Protein AF-A0A286GWB2-F1 (afdb_monomer_lite)

Radius of gyration: 15.05 Å; chains: 1; bounding box: 38×30×36 Å

Foldseek 3Di:
DDPVLLVVLLVCVVVVNDDPVSVVVCVVVPDDNDDDDQPDDPVGTPDDDLQFWDWDWDADPVRDIWIWTQGNVRDIGTDD

Secondary structure (DSSP, 8-state):
--HHHHHHHHHHHHTT---HHHHHHHHHHT---------SBTTB--PPPTTSPEEEEEE-TTS-EEEEEE-TTS-EEEE-

Structure (mmCIF, N/CA/C/O backbone):
data_AF-A0A286GWB2-F1
#
_entry.id   AF-A0A286GWB2-F1
#
loop_
_atom_site.group_PDB
_atom_site.id
_atom_site.type_symbol
_atom_site.label_atom_id
_atom_site.label_alt_id
_atom_site.label_comp_id
_atom_site.label_asym_id
_atom_site.label_entity_id
_atom_site.label_seq_id
_atom_site.pdbx_PDB_ins_code
_atom_site.Cartn_x
_atom_site.Cartn_y
_atom_site.Cartn_z
_atom_site.occupancy
_atom_site.B_iso_or_equiv
_atom_site.auth_seq_id
_atom_site.auth_comp_id
_atom_site.auth_asym_id
_atom_site.auth_atom_id
_atom_site.pdbx_PDB_model_num
ATOM 1 N N . MET A 1 1 ? -1.275 15.754 3.270 1.00 70.12 1 MET A N 1
ATOM 2 C CA . MET A 1 1 ? -0.242 15.664 4.345 1.00 70.12 1 MET A CA 1
ATOM 3 C C . MET A 1 1 ? 1.181 15.842 3.772 1.00 70.12 1 MET A C 1
ATOM 5 O O . MET A 1 1 ? 1.382 15.501 2.611 1.00 70.12 1 MET A O 1
ATOM 9 N N . LYS A 1 2 ? 2.184 16.359 4.511 1.00 80.06 2 LYS A N 1
ATOM 10 C CA . LYS A 1 2 ? 3.586 16.441 4.009 1.00 80.06 2 LYS A CA 1
ATOM 11 C C . LYS A 1 2 ? 4.212 15.040 3.890 1.00 80.06 2 LYS A C 1
ATOM 13 O O . LYS A 1 2 ? 3.909 14.176 4.707 1.00 80.06 2 LYS A O 1
ATOM 18 N N . ARG A 1 3 ? 5.147 14.821 2.949 1.00 71.38 3 ARG A N 1
ATOM 19 C CA . ARG A 1 3 ? 5.830 13.518 2.735 1.00 71.38 3 ARG A CA 1
ATOM 20 C C . ARG A 1 3 ? 6.395 12.913 4.026 1.00 71.38 3 ARG A C 1
ATOM 22 O O . ARG A 1 3 ? 6.150 11.749 4.309 1.00 71.38 3 ARG A O 1
ATOM 29 N N . THR A 1 4 ? 7.076 13.710 4.847 1.00 76.31 4 THR A N 1
ATOM 30 C CA . THR A 1 4 ? 7.645 13.265 6.132 1.00 76.31 4 T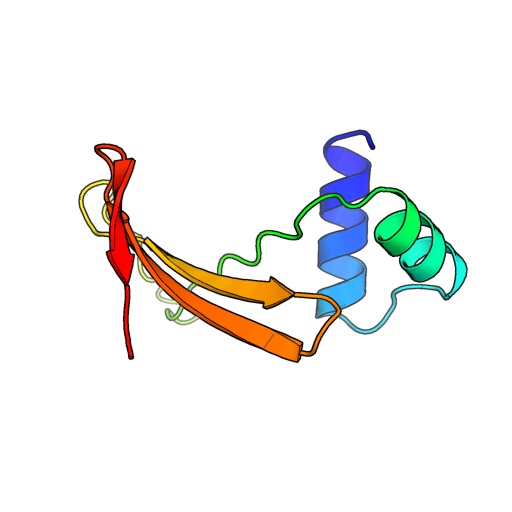HR A CA 1
ATOM 31 C C . THR A 1 4 ? 6.576 12.777 7.113 1.00 76.31 4 THR A C 1
ATOM 33 O O . THR A 1 4 ? 6.784 11.800 7.822 1.00 76.31 4 THR A O 1
ATOM 36 N N . GLN A 1 5 ? 5.403 13.418 7.126 1.00 78.44 5 GLN A N 1
ATOM 37 C CA . GLN A 1 5 ? 4.277 13.000 7.965 1.00 78.44 5 GLN A CA 1
ATOM 38 C C . GLN A 1 5 ? 3.694 11.665 7.484 1.00 78.44 5 GLN A C 1
ATOM 40 O O . GLN A 1 5 ? 3.312 10.846 8.312 1.00 78.44 5 GLN A O 1
ATOM 45 N N . LYS A 1 6 ? 3.681 11.419 6.163 1.00 74.81 6 LYS A N 1
ATOM 46 C CA . LYS A 1 6 ? 3.249 10.133 5.588 1.00 74.81 6 LYS A CA 1
ATOM 47 C C . LYS A 1 6 ? 4.181 8.999 5.996 1.00 74.81 6 LYS A C 1
ATOM 49 O O . LYS A 1 6 ? 3.705 7.959 6.423 1.00 74.81 6 LYS A O 1
ATOM 54 N N . ILE A 1 7 ? 5.494 9.226 5.926 1.00 77.12 7 ILE A N 1
ATOM 55 C CA . ILE A 1 7 ? 6.496 8.233 6.338 1.00 77.12 7 ILE A CA 1
ATOM 56 C C . ILE A 1 7 ? 6.345 7.906 7.828 1.00 77.12 7 ILE A C 1
ATOM 58 O O . ILE A 1 7 ? 6.261 6.738 8.180 1.00 77.12 7 ILE A O 1
ATOM 62 N N . HIS A 1 8 ? 6.217 8.913 8.699 1.00 80.12 8 HIS A N 1
ATOM 63 C CA . HIS A 1 8 ? 5.999 8.663 10.128 1.00 80.12 8 HIS A CA 1
ATOM 64 C C . HIS A 1 8 ? 4.700 7.909 10.419 1.00 80.12 8 HIS A C 1
ATOM 66 O O . HIS A 1 8 ? 4.687 7.039 11.286 1.00 80.12 8 HIS A O 1
ATOM 72 N N . LEU A 1 9 ? 3.619 8.233 9.708 1.00 81.50 9 LEU A N 1
ATOM 73 C CA . LEU A 1 9 ? 2.351 7.524 9.833 1.00 81.50 9 LEU A CA 1
ATOM 74 C C . LEU A 1 9 ? 2.483 6.061 9.391 1.00 81.50 9 LEU A C 1
ATOM 76 O O . LEU A 1 9 ? 2.049 5.17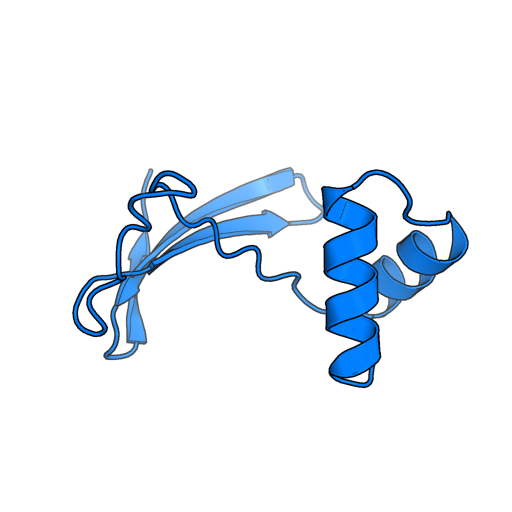8 10.119 1.00 81.50 9 LEU A O 1
ATOM 80 N N . LEU A 1 10 ? 3.124 5.807 8.246 1.00 78.06 10 LEU A N 1
ATOM 81 C CA . LEU A 1 10 ? 3.413 4.462 7.743 1.00 78.06 10 LEU A CA 1
ATOM 82 C C . LEU A 1 10 ? 4.230 3.649 8.750 1.00 78.06 10 LEU A C 1
ATOM 84 O O . LEU A 1 10 ? 3.836 2.539 9.095 1.00 78.06 10 LEU A O 1
ATOM 88 N N . THR A 1 11 ? 5.316 4.215 9.284 1.00 81.25 11 THR A N 1
ATOM 89 C CA . THR A 1 11 ? 6.110 3.564 10.333 1.00 81.25 11 THR A CA 1
ATOM 90 C C . THR A 1 11 ? 5.250 3.245 11.551 1.00 81.25 11 THR A C 1
ATOM 92 O O . THR A 1 11 ? 5.272 2.113 12.018 1.00 81.25 11 THR A O 1
ATOM 95 N N . ALA A 1 12 ? 4.447 4.200 12.032 1.00 84.00 12 ALA A N 1
ATOM 96 C CA . ALA A 1 12 ? 3.603 3.997 13.205 1.00 84.00 12 ALA A CA 1
ATOM 97 C C . ALA A 1 12 ? 2.524 2.922 12.990 1.00 84.00 12 ALA A C 1
ATOM 99 O O . ALA A 1 12 ? 2.220 2.168 13.913 1.00 84.00 12 ALA A O 1
ATOM 100 N N . LEU A 1 13 ? 1.961 2.825 11.781 1.00 83.06 13 LEU A N 1
ATOM 101 C CA . LEU A 1 13 ? 1.023 1.766 11.402 1.00 83.06 13 LEU A CA 1
ATOM 102 C C . LEU A 1 13 ? 1.703 0.395 11.415 1.00 83.06 13 LEU A C 1
ATOM 104 O O . LEU A 1 13 ? 1.189 -0.526 12.044 1.00 83.06 13 LEU A O 1
ATOM 108 N N . VAL A 1 14 ? 2.873 0.278 10.780 1.00 80.94 14 VAL A N 1
ATOM 109 C CA . VAL A 1 14 ? 3.635 -0.979 10.701 1.00 80.94 14 VAL A CA 1
ATOM 110 C C . VAL A 1 14 ? 4.111 -1.437 12.083 1.00 80.94 14 VAL A C 1
ATOM 112 O O . VAL A 1 14 ? 4.049 -2.622 12.389 1.00 80.94 14 VAL A O 1
ATOM 115 N N . THR A 1 15 ? 4.534 -0.517 12.954 1.00 85.31 15 THR A N 1
ATOM 116 C CA . THR A 1 15 ? 4.996 -0.853 14.311 1.00 85.31 15 THR A CA 1
ATOM 117 C C . THR A 1 15 ? 3.872 -0.943 15.348 1.00 85.31 15 THR A C 1
ATOM 119 O O . THR A 1 15 ? 4.155 -1.139 16.526 1.00 85.31 15 THR A O 1
ATOM 122 N N . GLY A 1 16 ? 2.606 -0.745 14.959 1.00 84.69 16 GLY A N 1
ATOM 123 C CA . GLY A 1 16 ? 1.466 -0.788 15.883 1.00 84.69 16 GLY A CA 1
ATOM 124 C C . GLY A 1 16 ? 1.431 0.344 16.924 1.00 84.69 16 GLY A C 1
ATOM 125 O O . GLY A 1 16 ? 0.842 0.182 17.988 1.00 84.69 16 GLY A O 1
ATOM 126 N N . THR A 1 17 ? 2.061 1.489 16.644 1.00 92.62 17 THR A N 1
ATOM 127 C CA . THR A 1 17 ? 2.167 2.651 17.552 1.00 92.62 17 THR A CA 1
ATOM 128 C C . THR A 1 17 ? 1.340 3.858 17.095 1.00 92.62 17 THR A C 1
ATOM 130 O O . THR A 1 17 ? 1.399 4.925 17.710 1.00 92.62 17 THR A O 1
ATOM 133 N N . ALA A 1 18 ? 0.559 3.716 16.020 1.00 89.56 18 ALA A N 1
ATOM 134 C CA . ALA A 1 18 ? -0.309 4.775 15.516 1.00 89.56 18 ALA A CA 1
ATOM 135 C C . ALA A 1 18 ? -1.380 5.174 16.548 1.00 89.56 18 ALA A C 1
ATOM 137 O O . ALA A 1 18 ? -2.116 4.341 17.075 1.00 89.56 18 ALA A O 1
ATOM 138 N N . THR A 1 19 ? -1.501 6.475 16.813 1.00 90.69 19 THR A N 1
ATOM 139 C CA . THR A 1 19 ? -2.517 7.019 17.726 1.00 90.69 19 THR A CA 1
ATOM 140 C C . THR A 1 19 ? -3.899 7.080 17.071 1.00 90.69 19 THR A C 1
ATOM 142 O O . THR A 1 19 ? -4.026 7.223 15.853 1.00 90.69 19 THR A O 1
ATOM 145 N N . SER A 1 20 ? -4.962 7.095 17.882 1.00 87.81 20 SER A N 1
ATOM 146 C CA . SER A 1 20 ? -6.341 7.242 17.389 1.00 87.81 20 SER A CA 1
ATOM 147 C C . SER A 1 20 ? -6.549 8.507 16.551 1.00 87.81 20 SER A C 1
ATOM 149 O O . SER A 1 20 ? -7.302 8.480 15.581 1.00 87.81 20 SER A O 1
ATOM 151 N N . LYS A 1 21 ? -5.857 9.606 16.887 1.00 87.88 21 LYS A N 1
ATOM 152 C CA . LYS A 1 21 ? -5.900 10.851 16.108 1.00 87.88 21 LYS A CA 1
ATOM 153 C C . LYS A 1 21 ? -5.277 10.665 14.724 1.00 87.88 21 LYS A C 1
ATOM 155 O O . LYS A 1 21 ? -5.895 11.025 13.735 1.00 87.88 21 LYS A O 1
ATOM 160 N N . GLN A 1 22 ? -4.095 10.055 14.651 1.00 85.31 22 GLN A N 1
ATOM 161 C CA . GLN A 1 22 ? -3.422 9.777 13.379 1.00 85.31 22 GLN A CA 1
ATOM 162 C C . GLN A 1 22 ? -4.263 8.877 12.466 1.00 85.31 22 GLN A C 1
ATOM 164 O O . GLN A 1 22 ? -4.323 9.114 11.263 1.00 85.31 22 GLN A O 1
ATOM 169 N N . LEU A 1 23 ? -4.959 7.889 13.035 1.00 82.44 23 LEU A N 1
ATOM 170 C CA . LEU A 1 23 ? -5.898 7.044 12.294 1.00 82.44 23 LEU A CA 1
ATOM 171 C C . LEU A 1 23 ? -7.131 7.822 11.810 1.00 82.44 23 LEU A C 1
ATOM 173 O O . LEU A 1 23 ? -7.592 7.601 10.692 1.00 82.44 23 LEU A O 1
ATOM 177 N N . ALA A 1 24 ? -7.670 8.728 12.630 1.00 82.56 24 ALA A N 1
ATOM 178 C CA . ALA A 1 24 ? -8.802 9.570 12.250 1.00 82.56 24 ALA A CA 1
ATOM 179 C C . ALA A 1 24 ? -8.434 10.550 11.123 1.00 82.56 24 ALA A C 1
ATOM 181 O O . ALA A 1 24 ? -9.151 10.618 10.126 1.00 82.56 24 ALA A O 1
ATOM 182 N N . ASP A 1 25 ? -7.296 11.236 11.246 1.00 81.31 25 ASP A N 1
ATOM 183 C CA . ASP A 1 25 ? -6.787 12.181 10.245 1.00 81.31 25 ASP A CA 1
ATOM 184 C C . ASP A 1 25 ? -6.526 11.472 8.902 1.00 81.31 25 ASP A C 1
ATOM 186 O O . ASP A 1 25 ? -6.895 11.969 7.837 1.00 81.31 25 ASP A O 1
ATOM 190 N N . LEU A 1 26 ? -5.952 10.266 8.948 1.00 78.44 26 LEU A N 1
ATOM 191 C CA . LEU A 1 26 ? -5.723 9.417 7.779 1.00 78.44 26 LEU A CA 1
ATOM 192 C C . LEU A 1 26 ? -7.034 9.048 7.072 1.00 78.44 26 LEU A C 1
ATOM 194 O O . LEU A 1 26 ? -7.162 9.281 5.871 1.00 78.44 26 LEU A O 1
ATOM 198 N N . ARG A 1 27 ? -8.030 8.547 7.816 1.00 76.25 27 ARG A N 1
ATOM 199 C CA . ARG A 1 27 ? -9.356 8.205 7.267 1.00 76.25 27 ARG A CA 1
ATOM 200 C C . ARG A 1 27 ? -10.039 9.409 6.622 1.00 76.25 27 ARG A C 1
ATOM 202 O O . ARG A 1 27 ? -10.645 9.26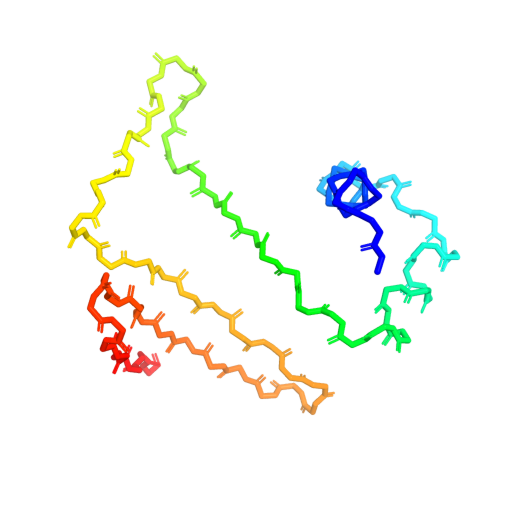8 5.567 1.00 76.25 27 ARG A O 1
ATOM 209 N N . GLN A 1 28 ? -9.932 10.587 7.237 1.00 78.19 28 GLN A N 1
ATOM 210 C CA . GLN A 1 28 ? -10.509 11.822 6.697 1.00 78.19 28 GLN A CA 1
ATOM 211 C C . GLN A 1 28 ? -9.811 12.294 5.424 1.00 78.19 28 GLN A C 1
ATOM 213 O O . GLN A 1 28 ? -10.457 12.867 4.552 1.00 78.19 28 GLN A O 1
ATOM 218 N N . SER A 1 29 ? -8.504 12.059 5.309 1.00 77.94 29 SER A N 1
ATOM 219 C CA . SER A 1 29 ? -7.736 12.506 4.148 1.00 77.94 29 SER A CA 1
ATOM 220 C C . SER A 1 29 ? -8.053 11.737 2.864 1.00 77.94 29 SER A C 1
ATOM 222 O O . SER A 1 29 ? -7.722 12.230 1.790 1.00 77.94 29 SER A O 1
ATOM 224 N N . GLN A 1 30 ? -8.664 10.546 2.973 1.00 69.88 30 GLN A N 1
ATOM 225 C CA . GLN A 1 30 ? -8.875 9.602 1.864 1.00 69.88 30 GLN A CA 1
ATOM 226 C C . GLN A 1 30 ? -7.594 9.317 1.058 1.00 69.88 30 GLN A C 1
ATOM 228 O O . GLN A 1 30 ? -7.654 8.866 -0.083 1.00 69.88 30 GLN A O 1
ATOM 233 N N . GLU A 1 31 ? -6.418 9.598 1.629 1.00 65.88 31 GLU A N 1
ATOM 234 C CA . GLU A 1 31 ? -5.154 9.359 0.953 1.00 65.88 31 GLU A CA 1
ATOM 235 C C . GLU A 1 31 ? -4.870 7.845 0.962 1.00 65.88 31 GLU A C 1
ATOM 237 O O . GLU A 1 31 ? -4.881 7.234 2.037 1.00 65.88 31 GLU A O 1
ATOM 242 N N . PRO A 1 32 ? -4.588 7.230 -0.202 1.00 64.88 32 PRO A N 1
ATOM 243 C CA . PRO A 1 32 ? -4.199 5.828 -0.255 1.00 64.88 32 PRO A CA 1
ATOM 244 C C . PRO A 1 32 ? -2.872 5.615 0.480 1.00 64.88 32 PRO A C 1
ATOM 246 O O . PRO A 1 32 ? -1.944 6.431 0.402 1.00 64.88 32 PRO A O 1
ATOM 249 N N . ILE A 1 33 ? -2.786 4.500 1.202 1.00 66.81 33 ILE A N 1
ATOM 250 C CA . ILE A 1 33 ? -1.578 4.069 1.903 1.00 66.81 33 ILE A CA 1
ATOM 251 C C . ILE A 1 33 ? -0.897 3.021 1.038 1.00 66.81 33 ILE A C 1
ATOM 253 O O . ILE A 1 33 ? -1.369 1.895 0.938 1.00 66.81 33 ILE A O 1
ATOM 257 N N . TYR A 1 34 ? 0.233 3.387 0.445 1.00 65.19 34 TYR A N 1
ATOM 258 C CA . TYR A 1 34 ? 1.053 2.446 -0.308 1.00 65.19 34 TYR A CA 1
ATOM 259 C C . TYR A 1 34 ? 1.980 1.702 0.655 1.00 65.19 34 TYR A C 1
ATOM 261 O O . TYR A 1 34 ? 2.863 2.308 1.268 1.00 65.19 34 TYR A O 1
ATOM 269 N N . LEU A 1 35 ? 1.762 0.396 0.804 1.00 64.31 35 LEU A N 1
ATOM 270 C CA . LEU A 1 35 ? 2.661 -0.505 1.518 1.00 64.31 35 L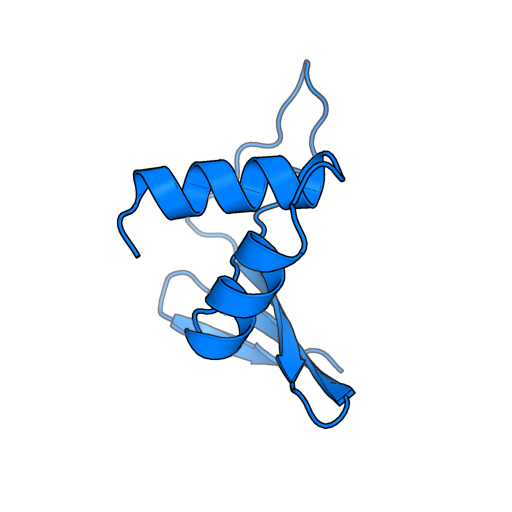EU A CA 1
ATOM 271 C C . LEU A 1 35 ? 3.500 -1.261 0.488 1.00 64.31 35 LEU A C 1
ATOM 273 O O . LEU A 1 35 ? 2.992 -2.132 -0.210 1.00 64.31 35 LEU A O 1
ATOM 277 N N . THR A 1 36 ? 4.786 -0.936 0.399 1.00 64.00 36 THR A N 1
ATOM 278 C CA . THR A 1 36 ? 5.742 -1.719 -0.391 1.00 64.00 36 THR A CA 1
ATOM 279 C C . THR A 1 36 ? 6.427 -2.711 0.539 1.00 64.00 36 THR A C 1
ATOM 281 O O . THR A 1 36 ? 7.131 -2.308 1.465 1.00 64.00 36 THR A O 1
ATOM 284 N N . LEU A 1 37 ? 6.202 -4.003 0.311 1.00 66.00 37 LEU A N 1
ATOM 285 C CA . LEU A 1 37 ? 6.848 -5.079 1.058 1.00 66.00 37 LEU A CA 1
ATOM 286 C C . LEU A 1 37 ? 8.042 -5.590 0.250 1.00 66.00 37 LEU A C 1
ATOM 288 O O . LEU A 1 37 ? 7.867 -6.076 -0.864 1.00 66.00 37 LEU A O 1
ATOM 292 N N . ASN A 1 38 ? 9.250 -5.503 0.809 1.00 67.06 38 ASN A N 1
ATOM 293 C CA . ASN A 1 38 ? 10.382 -6.256 0.276 1.00 67.06 38 ASN A CA 1
ATOM 294 C C . ASN A 1 38 ? 10.280 -7.686 0.821 1.00 67.06 38 ASN A C 1
ATOM 296 O O . ASN A 1 38 ? 10.341 -7.880 2.032 1.00 67.06 38 ASN A O 1
ATOM 300 N N . LEU A 1 39 ? 10.081 -8.668 -0.061 1.00 71.69 39 LEU A N 1
ATOM 301 C CA . LEU A 1 39 ? 9.967 -10.084 0.317 1.00 71.69 39 LEU A CA 1
ATOM 302 C C . LEU A 1 39 ? 11.331 -10.769 0.520 1.00 71.69 39 LEU A C 1
ATOM 304 O O . LEU A 1 39 ? 11.387 -11.964 0.806 1.00 71.69 39 LEU A O 1
ATOM 308 N N . GLY A 1 40 ? 12.430 -10.028 0.367 1.00 70.94 40 GLY A N 1
ATOM 309 C CA . GLY A 1 40 ? 13.765 -10.478 0.727 1.00 70.94 40 GLY A CA 1
ATOM 310 C C . GLY A 1 40 ? 13.984 -10.538 2.238 1.00 70.94 40 GLY A C 1
ATOM 311 O O . GLY A 1 40 ? 13.115 -10.231 3.050 1.00 70.94 40 GLY A O 1
ATOM 312 N N . THR A 1 41 ? 15.190 -10.938 2.619 1.00 73.94 41 THR A N 1
ATOM 313 C CA . THR A 1 41 ? 15.619 -10.954 4.028 1.00 73.94 41 THR A CA 1
ATOM 314 C C . THR A 1 41 ? 16.473 -9.726 4.326 1.00 73.94 41 THR A C 1
ATOM 316 O O . THR A 1 41 ? 17.066 -9.170 3.406 1.00 73.94 41 THR A O 1
ATOM 319 N N . ASP A 1 42 ? 16.625 -9.338 5.596 1.00 75.69 42 ASP A N 1
ATOM 320 C CA . ASP A 1 42 ? 17.448 -8.175 5.986 1.00 75.69 42 ASP A CA 1
ATOM 321 C C . ASP A 1 42 ? 18.888 -8.233 5.439 1.00 75.69 42 ASP A C 1
ATOM 323 O O . ASP A 1 42 ? 19.491 -7.207 5.135 1.00 75.69 42 ASP A O 1
ATOM 327 N N . ASN A 1 43 ? 19.430 -9.446 5.279 1.00 79.75 43 ASN A N 1
ATOM 328 C CA . ASN A 1 43 ? 20.791 -9.684 4.788 1.00 79.75 43 ASN A CA 1
ATOM 329 C C . ASN A 1 43 ? 20.863 -9.944 3.274 1.00 79.75 43 ASN A C 1
ATOM 331 O O . ASN A 1 43 ? 21.957 -10.045 2.724 1.00 79.75 43 ASN A O 1
ATOM 335 N N . ASN A 1 44 ? 19.717 -10.098 2.614 1.00 75.88 44 ASN A N 1
ATOM 336 C CA . ASN A 1 44 ? 19.608 -10.282 1.174 1.00 75.88 44 ASN A CA 1
ATOM 337 C C . ASN A 1 44 ? 18.259 -9.714 0.713 1.00 75.88 44 ASN A C 1
ATOM 339 O O . ASN A 1 44 ? 17.306 -10.484 0.516 1.00 75.88 44 ASN A O 1
ATOM 343 N N . PRO A 1 45 ? 18.136 -8.376 0.647 1.00 74.56 45 PRO A N 1
ATOM 344 C CA . PRO A 1 45 ? 16.927 -7.752 0.142 1.00 74.56 45 PRO A CA 1
ATOM 345 C C . PRO A 1 45 ? 16.745 -8.172 -1.315 1.00 74.56 45 PRO A C 1
ATOM 347 O O . PRO A 1 45 ? 17.707 -8.216 -2.081 1.00 74.56 45 PRO A O 1
ATOM 350 N N . MET A 1 46 ? 15.514 -8.490 -1.707 1.00 72.06 46 MET A N 1
ATOM 351 C CA . MET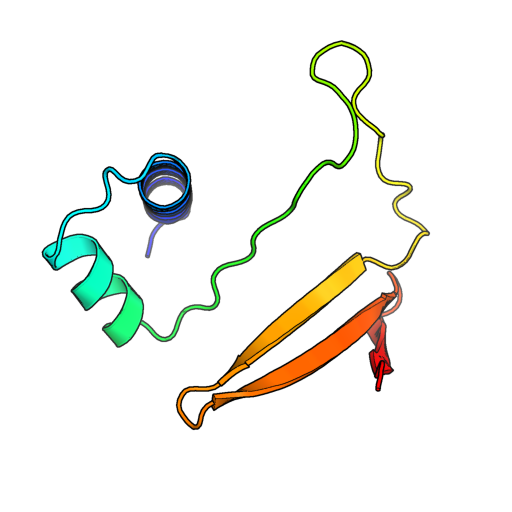 A 1 46 ? 15.221 -8.676 -3.121 1.00 72.06 46 MET A CA 1
ATOM 352 C C . MET A 1 46 ? 15.163 -7.286 -3.737 1.00 72.06 46 MET A C 1
ATOM 354 O O . MET A 1 46 ? 14.282 -6.491 -3.399 1.00 72.06 46 MET A O 1
ATOM 358 N N . GLU A 1 47 ? 16.149 -6.957 -4.568 1.00 73.75 47 GLU A N 1
ATOM 359 C CA . GLU A 1 47 ? 16.053 -5.775 -5.413 1.00 73.75 47 GLU A CA 1
ATOM 360 C C . GLU A 1 47 ? 14.891 -5.980 -6.378 1.00 73.75 47 GLU A C 1
ATOM 362 O O . GLU A 1 47 ? 14.775 -7.018 -7.027 1.00 73.75 47 GLU A O 1
ATOM 367 N N . GLN A 1 48 ? 13.998 -5.001 -6.414 1.00 72.44 48 GLN A N 1
ATOM 368 C CA . GLN A 1 48 ? 12.883 -5.015 -7.337 1.00 72.44 48 GLN A CA 1
ATOM 369 C C . GLN A 1 48 ? 13.397 -4.599 -8.716 1.00 72.44 48 GLN A C 1
ATOM 371 O O . GLN A 1 48 ? 13.948 -3.502 -8.852 1.00 72.44 48 GLN A O 1
ATOM 376 N N . ASP A 1 49 ? 13.214 -5.445 -9.731 1.00 80.88 49 ASP A N 1
ATOM 377 C CA . ASP A 1 49 ? 13.488 -5.047 -11.111 1.00 80.88 49 ASP A CA 1
ATOM 378 C C . ASP A 1 49 ? 12.485 -3.945 -11.504 1.00 80.88 49 ASP A C 1
ATOM 380 O O . ASP A 1 49 ? 11.273 -4.153 -11.394 1.00 80.88 49 ASP A O 1
ATOM 384 N N . PRO A 1 50 ? 12.943 -2.763 -11.957 1.00 80.38 50 PRO A N 1
ATOM 385 C CA . PRO A 1 50 ? 12.049 -1.695 -12.399 1.00 80.38 50 PRO A CA 1
ATOM 386 C C . PRO A 1 50 ? 11.178 -2.074 -13.607 1.00 80.38 50 PRO A C 1
ATOM 388 O O . PRO A 1 50 ? 10.261 -1.321 -13.927 1.00 80.38 50 PRO A O 1
ATOM 391 N N . ASN A 1 51 ? 11.464 -3.188 -14.287 1.00 84.69 51 ASN A N 1
ATOM 392 C CA . ASN A 1 51 ? 10.687 -3.700 -15.414 1.00 84.69 51 ASN A CA 1
ATOM 393 C C . ASN A 1 51 ? 9.626 -4.737 -15.008 1.00 84.69 51 ASN A C 1
ATOM 395 O O . ASN A 1 51 ? 8.778 -5.090 -15.829 1.00 84.69 51 ASN A O 1
ATOM 399 N N . GLU A 1 52 ? 9.664 -5.238 -13.773 1.00 84.50 52 GLU A N 1
ATOM 400 C CA . GLU A 1 52 ? 8.678 -6.195 -13.274 1.00 84.50 52 GLU A CA 1
ATOM 401 C C . GLU A 1 52 ? 7.421 -5.481 -12.752 1.00 84.50 52 GLU A C 1
ATOM 403 O O . GLU A 1 52 ? 7.501 -4.365 -12.224 1.00 84.50 52 GLU A O 1
ATOM 408 N N . PRO A 1 53 ? 6.234 -6.102 -12.884 1.00 86.12 53 PRO A N 1
ATOM 409 C CA . PRO A 1 53 ? 5.017 -5.532 -12.338 1.00 86.12 53 PRO A CA 1
ATOM 410 C C . PRO A 1 53 ? 5.063 -5.452 -10.808 1.00 86.12 53 PRO A C 1
ATOM 412 O O . PRO A 1 53 ? 5.639 -6.290 -10.115 1.00 86.12 53 PRO A O 1
ATOM 415 N N . THR A 1 54 ? 4.388 -4.442 -10.271 1.00 84.06 54 THR A N 1
ATOM 416 C CA . THR A 1 54 ? 4.098 -4.329 -8.838 1.00 84.06 54 THR A CA 1
ATOM 417 C C . THR A 1 54 ? 2.750 -4.958 -8.533 1.00 84.06 54 THR A C 1
ATOM 419 O O . THR A 1 54 ? 1.782 -4.667 -9.227 1.00 84.06 54 THR A O 1
ATOM 422 N N . TYR A 1 55 ? 2.660 -5.768 -7.480 1.00 83.00 55 TYR A N 1
ATOM 423 C CA . TYR A 1 55 ? 1.379 -6.299 -7.013 1.00 83.00 55 TYR A CA 1
ATOM 424 C C . TYR A 1 55 ? 0.679 -5.290 -6.091 1.00 83.00 55 TYR A C 1
ATOM 426 O O . TYR A 1 55 ? 1.276 -4.820 -5.118 1.00 83.00 55 TYR A O 1
ATOM 434 N N . HIS A 1 56 ? -0.583 -4.974 -6.381 1.00 84.06 56 HIS A N 1
ATOM 435 C CA . HIS A 1 56 ? -1.417 -4.036 -5.624 1.00 84.06 56 HIS A CA 1
ATOM 436 C C . HIS A 1 56 ? -2.642 -4.735 -5.042 1.00 84.06 56 HIS A C 1
ATOM 438 O O . HIS A 1 56 ? -3.220 -5.638 -5.651 1.00 84.06 56 HIS A O 1
ATOM 444 N N . ILE A 1 57 ? -3.044 -4.278 -3.854 1.00 83.25 57 ILE A N 1
ATOM 445 C CA . ILE A 1 57 ? -4.275 -4.688 -3.180 1.00 83.25 57 ILE A CA 1
ATOM 446 C C . ILE A 1 57 ? -5.014 -3.417 -2.762 1.00 83.25 57 ILE A C 1
ATOM 448 O O . ILE A 1 57 ? -4.590 -2.725 -1.834 1.00 83.25 57 ILE A O 1
ATOM 452 N N . ASP A 1 58 ? -6.136 -3.149 -3.415 1.00 80.00 58 ASP A N 1
ATOM 453 C CA . ASP A 1 58 ? -7.050 -2.072 -3.055 1.00 80.00 58 ASP A CA 1
ATOM 454 C C . ASP A 1 58 ? -8.180 -2.630 -2.191 1.00 80.00 58 ASP A C 1
ATOM 456 O O . ASP A 1 58 ? -8.846 -3.591 -2.572 1.00 80.00 58 ASP A O 1
ATOM 460 N N . ILE A 1 59 ? -8.419 -2.013 -1.033 1.00 77.44 59 ILE A N 1
ATOM 461 C CA . ILE A 1 59 ? -9.512 -2.371 -0.120 1.00 77.44 59 ILE A CA 1
ATOM 462 C C . ILE A 1 59 ? -10.425 -1.155 0.020 1.00 77.44 59 ILE A C 1
ATOM 464 O O . ILE A 1 59 ? -10.028 -0.126 0.575 1.00 77.44 59 ILE A O 1
ATOM 468 N N . TYR A 1 60 ? -11.652 -1.272 -0.474 1.00 78.75 60 TYR A N 1
ATOM 469 C CA . TYR A 1 60 ? -12.641 -0.199 -0.446 1.00 78.75 60 TYR A CA 1
ATOM 470 C C . TYR A 1 60 ? -13.472 -0.236 0.842 1.00 78.75 60 TYR A C 1
ATOM 472 O O . TYR A 1 60 ? -13.524 -1.227 1.572 1.00 78.75 60 TYR A O 1
ATOM 480 N N . SER A 1 61 ? -14.144 0.877 1.145 1.00 71.56 61 SER A N 1
ATOM 481 C CA . SER A 1 61 ? -14.924 1.040 2.381 1.00 71.56 61 SER A CA 1
ATOM 482 C C . SER A 1 61 ? -16.134 0.110 2.492 1.00 71.56 61 SER A C 1
ATOM 484 O O . SER A 1 61 ? -16.618 -0.123 3.595 1.00 71.56 61 SER A O 1
ATOM 486 N N . ASP A 1 62 ? -16.640 -0.381 1.362 1.00 80.88 62 ASP A N 1
ATOM 487 C CA . ASP A 1 62 ? -17.726 -1.363 1.284 1.00 80.88 62 ASP A CA 1
ATOM 488 C C . ASP A 1 62 ? -17.236 -2.813 1.467 1.00 80.88 62 ASP A C 1
ATOM 490 O O . ASP A 1 62 ? -18.041 -3.741 1.458 1.00 80.88 62 ASP A O 1
ATOM 494 N N . GLY A 1 63 ? -15.928 -3.006 1.667 1.00 74.00 63 GLY A N 1
ATOM 495 C CA . GLY A 1 63 ? -15.295 -4.313 1.802 1.00 74.00 63 GLY A CA 1
ATOM 496 C C . GLY A 1 63 ? -14.924 -4.962 0.470 1.00 74.00 63 GLY A C 1
ATOM 497 O O . GLY A 1 63 ? -14.390 -6.070 0.489 1.00 74.00 63 GLY A O 1
ATOM 498 N N . THR A 1 64 ? -15.164 -4.300 -0.667 1.00 85.06 64 THR A N 1
ATOM 499 C CA . THR A 1 64 ? -14.666 -4.763 -1.965 1.00 85.06 64 THR A CA 1
ATOM 500 C C . THR A 1 64 ? -13.138 -4.785 -1.939 1.00 85.06 64 THR A C 1
ATOM 502 O O . THR A 1 64 ? -12.503 -3.861 -1.424 1.00 85.06 64 THR A O 1
ATOM 505 N N . VAL A 1 65 ? -12.546 -5.841 -2.496 1.00 86.19 65 VAL A N 1
ATOM 506 C CA . VAL A 1 65 ? -11.094 -5.985 -2.634 1.00 86.19 65 VAL A CA 1
ATOM 507 C C . VAL A 1 65 ? -10.764 -6.176 -4.106 1.00 86.19 65 VAL A C 1
ATOM 509 O O . VAL A 1 65 ? -11.317 -7.072 -4.737 1.00 86.19 65 VAL A O 1
ATOM 512 N N . ASN A 1 66 ? -9.859 -5.353 -4.633 1.00 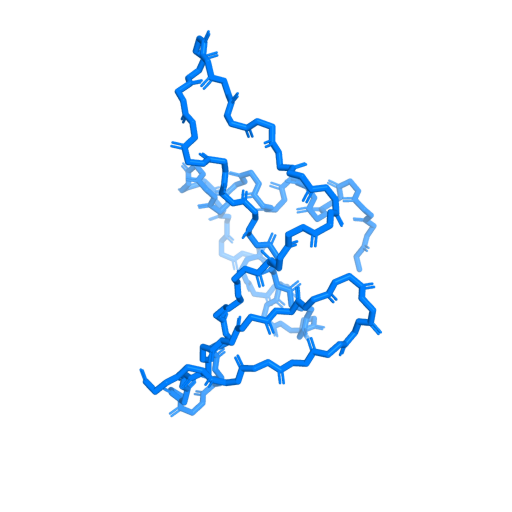88.50 66 ASN A N 1
ATOM 513 C CA . ASN A 1 66 ? -9.289 -5.530 -5.964 1.00 88.50 66 ASN A CA 1
ATOM 514 C C . ASN A 1 66 ? -7.811 -5.884 -5.833 1.00 88.50 66 ASN A C 1
ATOM 516 O O . ASN A 1 66 ? -7.047 -5.164 -5.194 1.00 88.50 66 ASN A O 1
ATOM 520 N N . CYS A 1 67 ? -7.410 -6.968 -6.485 1.00 89.31 67 CYS A N 1
ATOM 521 C CA . CYS A 1 67 ? -6.022 -7.388 -6.595 1.00 89.31 67 CYS A CA 1
ATOM 522 C C . CYS A 1 67 ? -5.585 -7.226 -8.050 1.00 89.31 67 CYS A C 1
ATOM 524 O O . CYS A 1 67 ? -6.308 -7.652 -8.953 1.00 89.31 67 CYS A O 1
ATOM 526 N N . TYR A 1 68 ? -4.434 -6.613 -8.308 1.00 91.00 68 TYR A N 1
ATOM 527 C CA . TYR A 1 68 ? -3.945 -6.445 -9.677 1.00 91.00 68 TYR A CA 1
ATOM 528 C C . TYR A 1 68 ? -2.433 -6.249 -9.741 1.00 91.00 68 TYR A C 1
ATOM 530 O O . TYR A 1 68 ? -1.808 -5.781 -8.791 1.00 91.00 68 TYR A O 1
ATOM 538 N N . ASP A 1 69 ? -1.861 -6.574 -10.893 1.00 91.00 69 ASP A N 1
ATOM 539 C CA . ASP A 1 69 ? -0.492 -6.224 -11.248 1.00 91.00 69 ASP A CA 1
ATOM 540 C C . ASP A 1 69 ? -0.475 -4.889 -11.995 1.00 91.00 69 ASP A C 1
ATOM 542 O O . ASP A 1 69 ? -1.228 -4.703 -12.951 1.00 91.00 69 ASP A O 1
ATOM 546 N N . LEU A 1 70 ? 0.380 -3.961 -11.567 1.00 88.06 70 LEU A N 1
ATOM 547 C CA . LEU A 1 70 ? 0.656 -2.699 -12.251 1.00 88.06 70 LEU A CA 1
ATOM 548 C C . LEU A 1 70 ? 2.040 -2.764 -12.891 1.00 88.06 70 LEU A C 1
ATOM 550 O O . LEU A 1 70 ? 3.059 -2.786 -12.190 1.00 88.06 70 LEU A O 1
ATOM 554 N N . TYR A 1 71 ? 2.058 -2.761 -14.216 1.00 90.38 71 TYR A N 1
ATOM 555 C CA . TYR A 1 71 ? 3.267 -2.778 -15.024 1.00 90.38 71 TYR A CA 1
ATOM 556 C C . TYR A 1 71 ? 3.899 -1.378 -15.113 1.00 90.38 71 TYR A C 1
ATOM 558 O O . TYR A 1 71 ? 3.205 -0.367 -14.958 1.00 90.38 71 TYR A O 1
ATOM 566 N N . PRO A 1 72 ? 5.213 -1.281 -15.385 1.00 86.31 72 PRO A N 1
ATOM 567 C CA . PRO A 1 72 ? 5.925 0.000 -15.472 1.00 86.31 72 PRO A CA 1
ATOM 568 C C . PRO A 1 72 ? 5.403 0.960 -16.550 1.00 86.31 72 PRO A C 1
ATOM 570 O O . PRO A 1 72 ? 5.572 2.173 -16.435 1.00 86.31 72 PRO A O 1
ATOM 573 N N . ASP A 1 73 ? 4.766 0.433 -17.595 1.00 91.81 73 ASP A N 1
ATOM 574 C CA . ASP A 1 73 ? 4.121 1.201 -18.666 1.00 91.81 73 ASP A CA 1
ATOM 575 C C . ASP A 1 73 ? 2.701 1.683 -18.307 1.00 91.81 73 ASP A C 1
ATOM 577 O O . ASP A 1 73 ? 2.074 2.410 -19.080 1.00 91.81 73 ASP A O 1
ATOM 581 N N . GLY A 1 74 ? 2.207 1.319 -17.121 1.00 88.62 74 GLY A N 1
ATOM 582 C CA . GLY A 1 74 ? 0.876 1.650 -16.629 1.00 88.62 74 GLY A CA 1
ATOM 583 C C . GLY A 1 74 ? -0.208 0.635 -16.997 1.00 88.62 74 GLY A C 1
ATOM 584 O O . GLY A 1 74 ? -1.367 0.867 -16.647 1.00 88.62 74 GLY A O 1
ATOM 585 N N . GLN A 1 75 ? 0.122 -0.473 -17.673 1.00 94.12 75 GLN A N 1
ATOM 586 C CA . GLN A 1 75 ? -0.825 -1.568 -17.879 1.00 94.12 75 GLN A CA 1
ATOM 587 C C . GLN A 1 75 ? -1.238 -2.172 -16.528 1.00 94.12 75 GLN A C 1
ATOM 589 O O . GLN A 1 75 ? -0.416 -2.347 -15.628 1.00 94.12 75 GLN A O 1
ATOM 594 N N . ILE A 1 76 ? -2.528 -2.491 -16.394 1.00 93.25 76 ILE A N 1
ATOM 595 C CA . ILE A 1 76 ? -3.099 -3.134 -15.208 1.00 93.25 76 ILE A CA 1
ATOM 596 C C . ILE A 1 76 ? -3.662 -4.496 -15.604 1.00 93.25 76 ILE A C 1
ATOM 598 O O . ILE A 1 76 ? -4.494 -4.580 -16.510 1.00 93.25 76 ILE A O 1
ATOM 602 N N . GLU A 1 77 ? -3.255 -5.544 -14.892 1.00 94.88 77 GLU A N 1
ATOM 603 C CA . GLU A 1 77 ? -3.831 -6.884 -15.014 1.00 94.88 77 GLU A CA 1
ATOM 604 C C . GLU A 1 77 ? -4.518 -7.289 -13.710 1.00 94.88 77 GLU A C 1
ATOM 606 O O . GLU A 1 77 ? -3.872 -7.530 -12.690 1.00 94.88 77 GLU A O 1
ATOM 611 N N . TYR A 1 78 ? -5.850 -7.356 -13.735 1.00 89.56 78 TYR A N 1
ATOM 612 C CA . TYR A 1 78 ? -6.640 -7.761 -12.574 1.00 89.56 78 TYR A CA 1
ATOM 613 C C . TYR A 1 78 ? -6.480 -9.254 -12.286 1.00 89.56 78 TYR A C 1
ATOM 615 O O . TYR A 1 78 ? -6.610 -10.095 -13.178 1.00 89.56 78 TYR A O 1
ATOM 623 N N . ARG A 1 79 ? -6.243 -9.578 -11.014 1.00 82.00 79 ARG A N 1
ATOM 624 C CA . ARG A 1 79 ? -6.184 -10.943 -10.491 1.00 82.00 79 ARG A CA 1
ATOM 625 C C . ARG A 1 79 ? -7.516 -11.274 -9.811 1.00 82.00 79 ARG A C 1
ATOM 627 O O . ARG A 1 79 ? -8.080 -10.429 -9.119 1.00 82.00 79 ARG A O 1
ATOM 634 N N . ILE A 1 80 ? -8.019 -12.484 -10.072 1.00 69.38 80 ILE A N 1
ATOM 635 C CA . ILE A 1 80 ? -9.263 -13.030 -9.496 1.00 69.38 80 ILE A CA 1
ATOM 636 C C . ILE A 1 80 ? -9.046 -13.367 -8.021 1.00 69.38 80 ILE A C 1
ATOM 638 O O . ILE A 1 80 ? -7.987 -13.968 -7.725 1.00 69.38 80 ILE A O 1
#

pLDDT: mean 80.07, std 7.91, range [64.0, 94.88]

Sequence (80 aa):
MKRTQKIHLLTALVTGTATSKQLADLRQSQEPIYLTLNLGTDNNPMEQDPNEPTYHIDIYSDGTVNCYDLYPDGQIEYRI

Organism: NCBI:txid1597977